Protein AF-A0A2P4SIT3-F1 (afdb_monomer_lite)

Organism: Bambusicola thoracicus (NCBI:txid9083)

Foldseek 3Di:
DVLVVLVVQLVVLVVQLVVLCVVCPPHDCPDPSVVSNVVSVVSNVVSVVVSVVVVVVVVCQLCVLVVLLVVLVVLLVVLVVVLPDPDDQPDAADPVQLVVLVVLVVVLVVLVVVCVVVSHSVSSNVSSVSSSVSSNSNSSNVD

pLDDT: mean 95.6, std 4.41, range [62.12, 98.56]

Sequence (143 aa):
VVLINAIKDVAKALSDLIGATKGAASKPADDPSMYQLKGAAKVMVTNVTSLLKTVKAVEDEATRGTRALEATIEYIKQELTVFQSNEVPEKTSSPEESIRMTKGITMATAKAVAAGNSCRQEDVIATANLSRKAVADMLTACK

Structure (mmCIF, N/CA/C/O backbone):
data_AF-A0A2P4SIT3-F1
#
_entry.id   AF-A0A2P4SIT3-F1
#
loop_
_atom_site.group_PDB
_atom_site.id
_atom_site.type_symbol
_atom_site.label_atom_id
_atom_site.label_alt_id
_atom_site.label_comp_id
_atom_site.label_asym_id
_atom_site.label_entity_id
_atom_site.label_seq_id
_atom_site.pdbx_PDB_ins_code
_atom_site.Cartn_x
_atom_site.Cartn_y
_atom_site.Cartn_z
_atom_site.occupancy
_atom_site.B_iso_or_equiv
_atom_site.auth_seq_id
_atom_site.auth_comp_id
_atom_site.auth_asym_id
_atom_site.auth_atom_id
_atom_site.pdbx_PDB_model_num
ATOM 1 N N . VAL A 1 1 ? -0.724 -7.597 -14.997 1.00 62.12 1 VAL A N 1
ATOM 2 C CA . VAL A 1 1 ? -0.413 -7.493 -16.450 1.00 62.12 1 VAL A CA 1
ATOM 3 C C . VAL A 1 1 ? 0.288 -6.177 -16.806 1.00 62.12 1 VAL A C 1
ATOM 5 O O . VAL A 1 1 ? 1.243 -6.215 -17.569 1.00 62.12 1 VAL A O 1
ATOM 8 N N . VAL A 1 2 ? -0.105 -5.039 -16.214 1.00 86.56 2 VAL A N 1
ATOM 9 C CA . VAL A 1 2 ? 0.439 -3.701 -16.543 1.00 86.56 2 VAL A CA 1
ATOM 10 C C . VAL A 1 2 ? 1.960 -3.577 -16.342 1.00 86.56 2 VAL A C 1
ATOM 12 O O . VAL A 1 2 ? 2.649 -3.147 -17.260 1.00 86.56 2 VAL A O 1
ATOM 15 N N . LEU A 1 3 ? 2.507 -4.030 -15.205 1.00 92.44 3 LEU A N 1
ATOM 16 C CA . LEU A 1 3 ? 3.951 -3.928 -14.924 1.00 92.44 3 LEU A CA 1
ATOM 17 C C . LEU A 1 3 ? 4.818 -4.710 -15.926 1.00 92.44 3 LEU A C 1
ATOM 19 O O . LEU A 1 3 ? 5.826 -4.207 -16.410 1.00 92.44 3 LEU A O 1
ATOM 23 N N . ILE A 1 4 ? 4.396 -5.929 -16.278 1.00 95.12 4 ILE A N 1
ATOM 24 C CA . ILE A 1 4 ? 5.108 -6.774 -17.248 1.00 95.12 4 ILE A CA 1
ATOM 25 C C . ILE A 1 4 ? 5.115 -6.112 -18.629 1.00 95.12 4 ILE A C 1
ATOM 27 O O . ILE A 1 4 ? 6.129 -6.150 -19.319 1.00 95.12 4 ILE A O 1
ATOM 31 N N . ASN A 1 5 ? 4.003 -5.495 -19.032 1.00 94.19 5 ASN A N 1
ATOM 32 C CA . ASN A 1 5 ? 3.937 -4.780 -20.303 1.00 94.19 5 ASN A CA 1
ATOM 33 C C . ASN A 1 5 ? 4.857 -3.551 -20.303 1.00 94.19 5 ASN A C 1
ATOM 35 O O . ASN A 1 5 ? 5.627 -3.395 -21.243 1.00 94.19 5 ASN A O 1
ATOM 39 N N . ALA A 1 6 ? 4.881 -2.772 -19.217 1.00 95.25 6 ALA A N 1
ATOM 40 C CA . ALA A 1 6 ? 5.798 -1.638 -19.088 1.00 95.25 6 ALA A CA 1
ATOM 41 C C . ALA A 1 6 ? 7.277 -2.063 -19.212 1.00 95.25 6 ALA A C 1
ATOM 43 O O . ALA A 1 6 ? 8.060 -1.401 -19.887 1.00 95.25 6 ALA A O 1
ATOM 44 N N . ILE A 1 7 ? 7.660 -3.203 -18.625 1.00 96.69 7 ILE A N 1
ATOM 45 C CA . ILE A 1 7 ? 9.021 -3.752 -18.761 1.00 96.69 7 ILE A CA 1
ATOM 46 C C . ILE A 1 7 ? 9.303 -4.215 -20.197 1.00 96.69 7 ILE A C 1
ATOM 48 O O . ILE A 1 7 ? 10.396 -3.987 -20.714 1.00 96.69 7 ILE A O 1
ATOM 52 N N . LYS A 1 8 ? 8.331 -4.846 -20.868 1.00 97.50 8 LYS A N 1
ATOM 53 C CA . LYS A 1 8 ? 8.478 -5.256 -22.275 1.00 97.50 8 LYS A CA 1
ATOM 54 C C . LYS A 1 8 ? 8.713 -4.060 -23.195 1.00 97.50 8 LYS A C 1
ATOM 56 O O . LYS A 1 8 ? 9.528 -4.164 -24.108 1.00 97.50 8 LYS A O 1
ATOM 61 N N . ASP A 1 9 ? 8.036 -2.942 -22.956 1.00 97.38 9 ASP A N 1
ATOM 62 C CA . ASP A 1 9 ? 8.206 -1.732 -23.763 1.00 97.38 9 ASP A CA 1
ATOM 63 C C . ASP A 1 9 ? 9.587 -1.097 -23.543 1.00 97.38 9 ASP A C 1
ATOM 65 O O . ASP A 1 9 ? 10.248 -0.709 -24.507 1.00 97.38 9 ASP A O 1
ATOM 69 N N . VAL A 1 10 ? 10.095 -1.116 -22.304 1.00 98.31 10 VAL A N 1
ATOM 70 C CA . VAL A 1 10 ? 11.491 -0.748 -22.010 1.00 98.31 10 VAL A CA 1
ATOM 71 C C . VAL A 1 10 ? 12.478 -1.669 -22.733 1.00 98.31 10 VAL A C 1
ATOM 73 O O . VAL A 1 10 ? 13.436 -1.184 -23.329 1.00 98.31 10 VAL A O 1
ATOM 76 N N . ALA A 1 11 ? 12.250 -2.985 -22.734 1.00 98.38 11 ALA A N 1
ATOM 77 C CA . ALA A 1 11 ? 13.137 -3.936 -23.408 1.00 98.38 11 ALA A CA 1
ATOM 78 C C . ALA A 1 11 ? 13.196 -3.708 -24.931 1.00 98.38 11 ALA A C 1
ATOM 80 O O . ALA A 1 11 ? 14.275 -3.759 -25.521 1.00 98.38 11 ALA A O 1
ATOM 81 N N . LYS A 1 12 ? 12.057 -3.402 -25.566 1.00 98.19 12 LYS A N 1
ATOM 82 C CA . LYS A 1 12 ? 12.010 -3.027 -26.988 1.00 98.19 12 LYS A CA 1
ATOM 83 C C . LYS A 1 12 ? 12.764 -1.724 -27.248 1.00 98.19 12 LYS A C 1
ATOM 85 O O . LYS A 1 12 ? 13.638 -1.698 -28.107 1.00 98.19 12 LYS A O 1
ATOM 90 N N . ALA A 1 13 ? 12.498 -0.685 -26.454 1.00 98.38 13 ALA A N 1
ATOM 91 C CA . ALA A 1 13 ? 13.181 0.601 -26.582 1.00 98.38 13 ALA A CA 1
ATOM 92 C C . ALA A 1 13 ? 14.705 0.477 -26.391 1.00 98.38 13 ALA A C 1
ATOM 94 O O . ALA A 1 13 ? 15.468 1.149 -27.082 1.00 98.38 13 ALA A O 1
ATOM 95 N N . LEU A 1 14 ? 15.157 -0.411 -25.498 1.00 98.31 14 LEU A N 1
ATOM 96 C CA . LEU A 1 14 ? 16.573 -0.728 -25.324 1.00 98.31 14 LEU A CA 1
ATOM 97 C C . LEU A 1 14 ? 17.167 -1.384 -26.576 1.00 98.31 14 LEU A C 1
ATOM 99 O O . LEU A 1 14 ? 18.249 -0.994 -27.008 1.00 98.31 14 LEU A O 1
ATOM 103 N N . SER A 1 15 ? 16.471 -2.360 -27.161 1.00 98.44 15 SER A N 1
ATOM 104 C CA . SER A 1 15 ? 16.905 -3.014 -28.400 1.00 98.44 15 SER A CA 1
ATOM 105 C C . SER A 1 15 ? 17.054 -2.005 -29.543 1.00 98.44 15 SER A C 1
ATOM 107 O O . SER A 1 15 ? 18.080 -1.989 -30.226 1.00 98.44 15 SER A O 1
ATOM 109 N N . ASP A 1 16 ? 16.075 -1.113 -29.707 1.00 98.19 16 ASP A N 1
ATOM 110 C CA . ASP A 1 16 ? 16.107 -0.062 -30.728 1.00 98.19 16 ASP A CA 1
ATOM 111 C C . ASP A 1 16 ? 17.243 0.940 -30.476 1.00 98.19 16 ASP A C 1
ATOM 113 O O . ASP A 1 16 ? 17.947 1.337 -31.406 1.00 98.19 16 ASP A O 1
ATOM 117 N N . LEU A 1 17 ? 17.484 1.307 -29.212 1.00 98.50 17 LEU A N 1
ATOM 118 C CA . LEU A 1 17 ? 18.588 2.182 -28.816 1.00 98.50 17 LEU A CA 1
ATOM 119 C C . LEU A 1 17 ? 19.957 1.558 -29.114 1.00 98.50 17 LEU A C 1
ATOM 121 O O . LEU A 1 17 ? 20.845 2.245 -29.626 1.00 98.50 17 LEU A O 1
ATOM 125 N N . ILE A 1 18 ? 20.134 0.264 -28.837 1.00 98.31 18 ILE A N 1
ATOM 126 C CA . ILE A 1 18 ? 21.354 -0.474 -29.192 1.00 98.31 18 ILE A CA 1
ATOM 127 C C . ILE A 1 18 ? 21.545 -0.454 -30.714 1.00 98.31 18 ILE A C 1
ATOM 129 O O . ILE A 1 18 ? 22.641 -0.156 -31.196 1.00 98.31 18 ILE A O 1
ATOM 133 N N . GLY A 1 19 ? 20.474 -0.704 -31.475 1.00 97.81 19 GLY A N 1
ATOM 134 C CA . GLY A 1 19 ? 20.482 -0.627 -32.936 1.00 97.81 19 GLY A CA 1
ATOM 135 C C . GLY A 1 19 ? 20.903 0.750 -33.457 1.00 97.81 19 GLY A C 1
ATOM 136 O O . GLY A 1 19 ? 21.813 0.848 -34.283 1.00 97.81 19 GLY A O 1
ATOM 137 N N . ALA A 1 20 ? 20.310 1.820 -32.924 1.00 97.69 20 ALA A N 1
ATOM 138 C CA . ALA A 1 20 ? 20.639 3.195 -33.293 1.00 97.69 20 ALA A CA 1
ATOM 139 C C . ALA A 1 20 ? 22.084 3.568 -32.924 1.00 97.69 20 ALA A C 1
ATOM 141 O O . ALA A 1 20 ? 22.777 4.211 -33.711 1.00 97.69 20 ALA A O 1
ATOM 142 N N . THR A 1 21 ? 22.575 3.107 -31.769 1.00 97.69 21 THR A N 1
ATOM 143 C CA . THR A 1 21 ? 23.963 3.337 -31.333 1.00 97.69 21 THR A CA 1
ATOM 144 C C . THR A 1 21 ? 24.953 2.674 -32.285 1.00 97.69 21 THR A C 1
ATOM 146 O O . THR A 1 21 ? 25.921 3.302 -32.707 1.00 97.69 21 THR A O 1
ATOM 149 N N . LYS A 1 22 ? 24.684 1.427 -32.692 1.00 97.06 22 LYS A N 1
ATOM 150 C CA . LYS A 1 22 ? 25.492 0.724 -33.698 1.00 97.06 22 LYS A CA 1
ATOM 151 C C . LYS A 1 22 ? 25.485 1.462 -35.038 1.00 97.06 22 LYS A C 1
ATOM 153 O O . LYS A 1 22 ? 26.531 1.592 -35.663 1.00 97.06 22 LYS A O 1
ATOM 158 N N . GLY A 1 23 ? 24.322 1.952 -35.470 1.00 94.44 23 GLY A N 1
ATOM 159 C CA . GLY A 1 23 ? 24.173 2.708 -36.715 1.00 94.44 23 GLY A CA 1
ATOM 160 C C . GLY A 1 23 ? 24.887 4.064 -36.718 1.00 94.44 23 GLY A C 1
ATOM 161 O O . GLY A 1 23 ? 25.234 4.547 -37.797 1.00 94.44 23 GLY A O 1
ATOM 162 N N . ALA A 1 24 ? 25.115 4.648 -35.539 1.00 96.62 24 ALA A N 1
ATOM 163 C CA . ALA A 1 24 ? 25.802 5.923 -35.330 1.00 96.62 24 ALA A CA 1
ATOM 164 C C . ALA A 1 24 ? 27.299 5.782 -34.986 1.00 96.62 24 ALA A C 1
ATOM 166 O O . ALA A 1 24 ? 28.014 6.782 -34.910 1.00 96.62 24 ALA A O 1
ATOM 167 N N . ALA A 1 25 ? 27.787 4.559 -34.760 1.00 95.94 25 ALA A N 1
ATOM 168 C CA . ALA A 1 25 ? 29.158 4.318 -34.330 1.00 95.94 25 ALA A CA 1
ATOM 169 C C . ALA A 1 25 ? 30.176 4.873 -35.340 1.00 95.94 25 ALA A C 1
ATOM 171 O O . ALA A 1 25 ? 30.068 4.639 -36.544 1.00 95.94 25 ALA A O 1
ATOM 172 N N . SER A 1 26 ? 31.175 5.595 -34.826 1.00 95.12 26 SER A N 1
ATOM 173 C CA . SER A 1 26 ? 32.266 6.201 -35.607 1.00 95.12 26 SER A CA 1
ATOM 174 C C . SER A 1 26 ? 31.831 7.212 -36.675 1.00 95.12 26 SER A C 1
ATOM 176 O O . SER A 1 26 ? 32.607 7.517 -37.579 1.00 95.12 26 SER A O 1
ATOM 178 N N . LYS A 1 27 ? 30.611 7.749 -36.583 1.00 95.50 27 LYS A N 1
ATOM 179 C CA . LYS A 1 27 ? 30.110 8.793 -37.483 1.00 95.50 27 LYS A CA 1
ATOM 180 C C . LYS A 1 27 ? 30.221 10.183 -36.849 1.00 95.50 27 LYS A C 1
ATOM 182 O O . LYS A 1 27 ? 30.196 10.291 -35.621 1.00 95.50 27 LYS A O 1
ATOM 187 N N . PRO A 1 28 ? 30.352 11.249 -37.657 1.00 94.69 28 PRO A N 1
ATOM 188 C CA . PRO A 1 28 ? 30.395 12.612 -37.143 1.00 94.69 28 PRO A CA 1
ATOM 189 C C . PRO A 1 28 ? 29.032 13.035 -36.564 1.00 94.69 28 PRO A C 1
ATOM 191 O O . PRO A 1 28 ? 27.999 12.419 -36.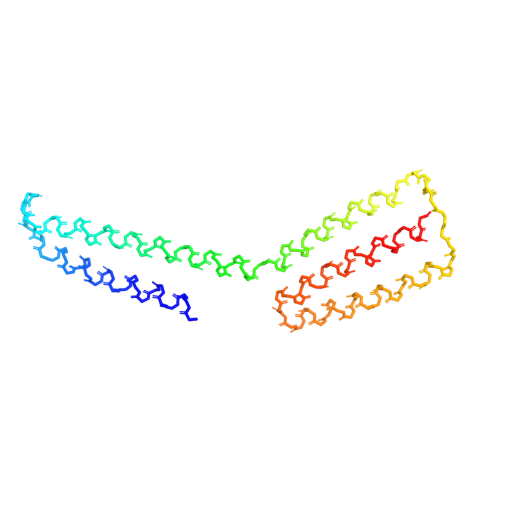826 1.00 94.69 28 PRO A O 1
ATOM 194 N N . ALA A 1 29 ? 29.031 14.075 -35.726 1.00 92.06 29 ALA A N 1
ATOM 195 C CA . ALA A 1 29 ? 27.863 14.486 -34.937 1.00 92.06 29 ALA A CA 1
ATOM 196 C C . ALA A 1 29 ? 26.667 15.000 -35.768 1.00 92.06 29 ALA A C 1
ATOM 198 O O . ALA A 1 29 ? 25.545 15.052 -35.259 1.00 92.06 29 ALA A O 1
ATOM 199 N N . ASP A 1 30 ? 26.916 15.400 -37.012 1.00 93.69 30 ASP A N 1
ATOM 200 C CA . ASP A 1 30 ? 25.959 15.904 -37.999 1.00 93.69 30 ASP A CA 1
ATOM 201 C C . ASP A 1 30 ? 25.368 14.801 -38.895 1.00 93.69 30 ASP A C 1
ATOM 203 O O . ASP A 1 30 ? 24.437 15.064 -39.658 1.00 93.69 30 ASP A O 1
ATOM 207 N N . ASP A 1 31 ? 25.843 13.556 -38.779 1.00 97.25 31 ASP A N 1
ATOM 208 C CA . ASP A 1 31 ? 25.298 12.435 -39.542 1.00 97.25 31 ASP A CA 1
ATOM 209 C C . ASP A 1 31 ? 23.819 12.166 -39.173 1.00 97.25 31 ASP A C 1
ATOM 211 O O . ASP A 1 31 ? 23.463 12.153 -37.988 1.00 97.25 31 ASP A O 1
ATOM 215 N N . PRO A 1 32 ? 22.935 11.869 -40.146 1.00 95.62 32 PRO A N 1
ATOM 216 C CA . PRO A 1 32 ? 21.529 11.534 -39.898 1.00 95.62 32 PRO A CA 1
ATOM 217 C C . PRO A 1 32 ? 21.290 10.465 -38.814 1.00 95.62 32 PRO A C 1
ATOM 219 O O . PRO A 1 32 ? 20.314 10.539 -38.062 1.00 95.62 32 PRO A O 1
ATOM 222 N N . SER A 1 33 ? 22.186 9.482 -38.683 1.00 96.50 33 SER A N 1
ATOM 223 C CA . SER A 1 33 ? 22.096 8.431 -37.660 1.00 96.50 33 SER A CA 1
ATOM 224 C C . SER A 1 33 ? 22.273 8.954 -36.230 1.00 96.50 33 SER A C 1
ATOM 226 O O . SER A 1 33 ? 21.682 8.395 -35.306 1.00 96.50 33 SER A O 1
ATOM 228 N N . MET A 1 34 ? 22.982 10.072 -36.029 1.00 96.88 34 MET A N 1
ATOM 229 C CA . MET A 1 34 ? 23.073 10.734 -34.722 1.00 96.88 34 MET A CA 1
ATOM 230 C C . MET A 1 34 ? 21.726 11.325 -34.288 1.00 96.88 34 MET A C 1
ATOM 232 O O . MET A 1 34 ? 21.397 11.315 -33.099 1.00 96.88 34 MET A O 1
ATOM 236 N N . TYR A 1 35 ? 20.897 11.792 -35.230 1.00 95.31 35 TYR A N 1
ATOM 237 C CA . TYR A 1 35 ? 19.532 12.238 -34.926 1.00 95.31 35 TYR A CA 1
ATOM 238 C C . TYR A 1 35 ? 18.627 11.065 -34.545 1.00 95.31 35 TYR A C 1
ATOM 240 O O . TYR A 1 35 ? 17.850 11.173 -33.595 1.00 95.31 35 TYR A O 1
ATOM 248 N N . GLN A 1 36 ? 18.765 9.928 -35.231 1.00 95.50 36 GLN A N 1
ATOM 249 C CA . GLN A 1 36 ? 18.044 8.702 -34.882 1.00 95.50 36 GLN A CA 1
ATOM 250 C C . GLN A 1 36 ? 18.444 8.193 -33.493 1.00 95.50 36 GLN A C 1
ATOM 252 O O . GLN A 1 36 ? 17.567 7.853 -32.703 1.00 95.50 36 GLN A O 1
ATOM 257 N N . LEU A 1 37 ? 19.738 8.225 -33.154 1.00 97.62 37 LEU A N 1
ATOM 258 C CA . LEU A 1 37 ? 20.233 7.886 -31.819 1.00 97.62 37 LEU A CA 1
ATOM 259 C C . LEU A 1 37 ? 19.629 8.791 -30.737 1.00 97.62 37 LEU A C 1
ATOM 261 O O . LEU A 1 37 ? 19.113 8.291 -29.738 1.00 97.62 37 LEU A O 1
ATOM 265 N N . LYS A 1 38 ? 19.616 10.115 -30.948 1.00 96.75 38 LYS A N 1
ATOM 266 C CA . LYS A 1 38 ? 18.951 11.062 -30.030 1.00 96.75 38 LYS A CA 1
ATOM 267 C C . LYS A 1 38 ? 17.458 10.747 -29.874 1.00 96.75 38 LYS A C 1
ATOM 269 O O . LYS A 1 38 ? 16.934 10.789 -28.761 1.00 96.75 38 LYS A O 1
ATOM 274 N N . GLY A 1 39 ? 16.780 10.404 -30.970 1.00 97.94 39 GLY A N 1
ATOM 275 C CA . GLY A 1 39 ? 15.380 9.977 -30.965 1.00 97.94 39 GLY A CA 1
ATOM 276 C C . GLY A 1 39 ? 15.155 8.702 -30.149 1.00 97.94 39 GLY A C 1
ATOM 277 O O . GLY A 1 39 ? 14.324 8.696 -29.241 1.00 97.94 39 GLY A O 1
ATOM 278 N N . ALA A 1 40 ? 15.938 7.654 -30.410 1.00 98.12 40 ALA A N 1
ATOM 279 C CA . ALA A 1 40 ? 15.870 6.385 -29.690 1.00 98.12 40 ALA A CA 1
ATOM 280 C C . ALA A 1 40 ? 16.164 6.563 -28.191 1.00 98.12 40 ALA A C 1
ATOM 282 O O . ALA A 1 40 ? 15.454 6.018 -27.347 1.00 98.12 40 ALA A O 1
ATOM 283 N N . ALA A 1 41 ? 17.140 7.407 -27.838 1.00 98.38 41 ALA A N 1
ATOM 284 C CA . ALA A 1 41 ? 17.445 7.737 -26.449 1.00 98.38 41 ALA A CA 1
ATOM 285 C C . ALA A 1 41 ? 16.267 8.444 -25.757 1.00 98.38 41 ALA A C 1
ATOM 287 O O . ALA A 1 41 ? 15.904 8.095 -24.633 1.00 98.38 41 ALA A O 1
ATOM 288 N N . LYS A 1 42 ? 15.604 9.390 -26.436 1.00 98.44 42 LYS A N 1
ATOM 289 C CA . LYS A 1 42 ? 14.398 10.050 -25.910 1.00 98.44 42 LYS A CA 1
ATOM 290 C C . LYS A 1 42 ? 13.251 9.058 -25.685 1.00 98.44 42 LYS A C 1
ATOM 292 O O . LYS A 1 42 ? 12.562 9.135 -24.664 1.00 98.44 42 LYS A O 1
ATOM 297 N N . VAL A 1 43 ? 13.050 8.120 -26.613 1.00 98.38 43 VAL A N 1
ATOM 298 C CA . VAL A 1 43 ? 12.052 7.045 -26.477 1.00 98.38 43 VAL A CA 1
ATOM 299 C C . VAL A 1 43 ? 12.383 6.156 -25.278 1.00 98.38 43 VAL A C 1
ATOM 301 O O . VAL A 1 43 ? 11.495 5.872 -24.475 1.00 98.38 43 VAL A O 1
ATOM 304 N N . MET A 1 44 ? 13.649 5.783 -25.089 1.00 98.38 44 MET A N 1
ATOM 305 C CA . MET A 1 44 ? 14.101 5.006 -23.933 1.00 98.38 44 MET A CA 1
ATOM 306 C C . MET A 1 44 ? 13.802 5.716 -22.604 1.00 98.38 44 MET A C 1
ATOM 308 O O . MET A 1 44 ? 13.167 5.134 -21.727 1.00 98.38 44 MET A O 1
ATOM 312 N N . VAL A 1 45 ? 14.165 6.999 -22.475 1.00 98.44 45 VAL A N 1
ATOM 313 C CA . VAL A 1 45 ? 13.872 7.804 -21.271 1.00 98.44 45 VAL A CA 1
ATOM 314 C C . VAL A 1 45 ? 12.370 7.866 -20.992 1.00 98.44 45 VAL A C 1
ATOM 316 O O . VAL A 1 45 ? 11.938 7.728 -19.845 1.00 98.44 45 VAL A O 1
ATOM 319 N N . THR A 1 46 ? 11.561 8.029 -22.039 1.00 98.25 46 THR A N 1
ATOM 320 C CA . THR A 1 46 ? 10.097 8.070 -21.921 1.00 98.25 46 THR A CA 1
ATOM 321 C C . THR A 1 46 ? 9.551 6.744 -21.386 1.00 98.25 46 THR A C 1
ATOM 323 O O . THR A 1 46 ? 8.759 6.745 -20.445 1.00 98.25 46 THR A O 1
ATOM 326 N N . ASN A 1 47 ? 10.013 5.612 -21.924 1.00 97.81 47 ASN A N 1
ATOM 327 C CA . ASN A 1 47 ? 9.578 4.283 -21.485 1.00 97.81 47 ASN A CA 1
ATOM 328 C C . ASN A 1 47 ? 10.003 3.978 -20.043 1.00 97.81 47 ASN A C 1
ATOM 330 O O . ASN A 1 47 ? 9.183 3.516 -19.251 1.00 97.81 47 ASN A O 1
ATOM 334 N N . VAL A 1 48 ? 11.243 4.305 -19.666 1.00 98.31 48 VAL A N 1
ATOM 335 C CA . VAL A 1 48 ? 11.719 4.153 -18.280 1.00 98.31 48 VAL A CA 1
ATOM 336 C C . VAL A 1 48 ? 10.890 5.012 -17.322 1.00 98.31 48 VAL A C 1
ATOM 338 O O . VAL A 1 48 ? 10.464 4.537 -16.272 1.00 98.31 48 VAL A O 1
ATOM 341 N N . THR A 1 49 ? 10.577 6.253 -17.700 1.00 97.94 49 THR A N 1
ATOM 342 C CA . THR A 1 49 ? 9.731 7.141 -16.886 1.00 97.94 49 THR A CA 1
ATOM 343 C C . THR A 1 49 ? 8.325 6.562 -16.695 1.00 97.94 49 THR A C 1
ATOM 345 O O . THR A 1 49 ? 7.784 6.588 -15.589 1.00 97.94 49 THR A O 1
ATOM 348 N N . SER A 1 50 ? 7.725 6.004 -17.749 1.00 97.88 50 SER A N 1
ATOM 349 C CA . SER A 1 50 ? 6.422 5.330 -17.670 1.00 97.88 50 SER A CA 1
ATOM 350 C C . SER A 1 50 ? 6.455 4.070 -16.795 1.00 97.88 50 SER A C 1
ATOM 352 O O . SER A 1 50 ? 5.504 3.818 -16.050 1.00 97.88 50 SER A O 1
ATOM 354 N N . LEU A 1 51 ? 7.556 3.310 -16.816 1.00 97.94 51 LEU A N 1
ATOM 355 C CA . LEU A 1 51 ? 7.766 2.185 -15.903 1.00 97.94 51 LEU A CA 1
ATOM 356 C C . LEU A 1 51 ? 7.808 2.657 -14.444 1.00 97.94 51 LEU A C 1
ATOM 358 O O . LEU A 1 51 ? 7.093 2.093 -13.619 1.00 97.94 51 LEU A O 1
ATOM 362 N N . LEU A 1 52 ? 8.560 3.717 -14.129 1.00 97.94 52 LEU A N 1
ATOM 363 C CA . LEU A 1 52 ? 8.613 4.281 -12.772 1.00 97.94 52 LEU A CA 1
ATOM 364 C C . LEU A 1 52 ? 7.228 4.718 -12.277 1.00 97.94 52 LEU A C 1
ATOM 366 O O . LEU A 1 52 ? 6.853 4.415 -11.146 1.00 97.94 52 LEU A O 1
ATOM 370 N N . LYS A 1 53 ? 6.425 5.358 -13.138 1.00 97.12 53 LYS A N 1
ATOM 371 C CA . LYS A 1 53 ? 5.028 5.704 -12.819 1.00 97.12 53 LYS A CA 1
ATOM 372 C C . LYS A 1 53 ? 4.178 4.464 -12.534 1.00 97.12 53 LYS A C 1
ATOM 374 O O . LYS A 1 53 ? 3.375 4.476 -11.608 1.00 97.12 53 LYS A O 1
ATOM 379 N N . THR A 1 54 ? 4.364 3.395 -13.307 1.00 97.25 54 THR A N 1
ATOM 380 C CA . THR A 1 54 ? 3.641 2.128 -13.117 1.00 97.25 54 THR A CA 1
ATOM 381 C C . THR A 1 54 ? 4.032 1.452 -11.805 1.00 97.25 54 THR A C 1
ATOM 383 O O . THR A 1 54 ? 3.155 1.003 -11.074 1.00 97.25 54 THR A O 1
ATOM 386 N N . VAL A 1 55 ? 5.328 1.404 -11.483 1.00 97.44 55 VAL A N 1
ATOM 387 C CA . VAL A 1 55 ? 5.833 0.871 -10.207 1.00 97.44 55 VAL A CA 1
ATOM 388 C C . VAL A 1 55 ? 5.241 1.652 -9.040 1.00 97.44 55 VAL A C 1
ATOM 390 O O . VAL A 1 55 ? 4.677 1.044 -8.135 1.00 97.44 55 VAL A O 1
ATOM 393 N N . LYS A 1 56 ? 5.275 2.988 -9.107 1.00 96.56 56 LYS A N 1
ATOM 394 C CA . LYS A 1 56 ? 4.674 3.839 -8.080 1.00 96.56 56 LYS A CA 1
ATOM 395 C C . LYS A 1 56 ? 3.175 3.576 -7.909 1.00 96.56 56 LYS A C 1
ATOM 397 O O . LYS A 1 56 ? 2.711 3.456 -6.785 1.00 96.56 56 LYS A O 1
ATOM 402 N N . ALA A 1 57 ? 2.424 3.438 -9.001 1.00 96.56 57 ALA A N 1
ATOM 403 C CA . ALA A 1 57 ? 0.997 3.127 -8.922 1.00 96.56 57 ALA A CA 1
ATOM 404 C C . ALA A 1 57 ? 0.729 1.772 -8.240 1.00 96.56 57 ALA A C 1
ATOM 406 O O . ALA A 1 57 ? -0.213 1.651 -7.461 1.00 96.56 57 ALA A O 1
ATOM 407 N N . VAL A 1 58 ? 1.567 0.761 -8.502 1.00 96.75 58 VAL A N 1
ATOM 408 C CA . VAL A 1 58 ? 1.478 -0.548 -7.835 1.00 96.75 58 VAL A CA 1
ATOM 409 C C . VAL A 1 58 ? 1.786 -0.431 -6.341 1.00 96.75 58 VAL A C 1
ATOM 411 O O . VAL A 1 58 ? 1.062 -1.004 -5.533 1.00 96.75 58 VAL A O 1
ATOM 414 N N . GLU A 1 59 ? 2.824 0.313 -5.965 1.00 96.69 59 GLU A N 1
ATOM 415 C CA . GLU A 1 59 ? 3.184 0.557 -4.563 1.00 96.69 59 GLU A CA 1
ATOM 416 C C . GLU A 1 59 ? 2.086 1.327 -3.812 1.00 96.69 59 GLU A C 1
ATOM 418 O O . GLU A 1 59 ? 1.693 0.948 -2.707 1.00 96.69 59 GLU A O 1
ATOM 423 N N . ASP A 1 60 ? 1.540 2.378 -4.428 1.00 96.31 60 ASP A N 1
ATOM 424 C CA . ASP A 1 60 ? 0.471 3.187 -3.845 1.00 96.31 60 ASP A CA 1
ATOM 425 C C . ASP A 1 60 ? -0.785 2.332 -3.589 1.00 96.31 60 ASP A C 1
ATOM 427 O O . ASP A 1 60 ? -1.390 2.432 -2.518 1.00 96.31 60 ASP A O 1
ATOM 431 N N . GLU A 1 61 ? -1.145 1.457 -4.534 1.00 96.00 61 GLU A N 1
ATOM 432 C CA . GLU A 1 61 ? -2.264 0.517 -4.400 1.00 96.00 61 GLU A CA 1
ATOM 433 C C . GLU A 1 61 ? -1.981 -0.569 -3.352 1.00 96.00 61 GLU A C 1
ATOM 435 O O . GLU A 1 61 ? -2.871 -0.923 -2.583 1.00 96.00 61 GLU A O 1
ATOM 440 N N . ALA A 1 62 ? -0.743 -1.062 -3.262 1.00 96.75 62 ALA A N 1
ATOM 441 C CA . ALA A 1 62 ? -0.345 -2.078 -2.287 1.00 96.75 62 ALA A CA 1
ATOM 442 C C . ALA A 1 62 ? -0.297 -1.558 -0.839 1.00 96.75 62 ALA A C 1
ATOM 444 O O . ALA A 1 62 ? -0.340 -2.359 0.091 1.00 96.75 62 ALA A O 1
ATOM 445 N N . THR A 1 63 ? -0.210 -0.241 -0.636 1.00 97.75 63 THR A N 1
ATOM 446 C CA . THR A 1 63 ? -0.034 0.380 0.691 1.00 97.75 63 THR A CA 1
ATOM 447 C C . THR A 1 63 ? -1.219 1.228 1.147 1.00 97.75 63 THR A C 1
ATOM 449 O O . THR A 1 63 ? -1.209 1.749 2.262 1.00 97.75 63 THR A O 1
ATOM 452 N N . ARG A 1 64 ? -2.254 1.421 0.321 1.00 98.19 64 ARG A N 1
ATOM 453 C CA . ARG A 1 64 ? -3.372 2.330 0.648 1.00 98.19 64 ARG A CA 1
ATOM 454 C C . ARG A 1 64 ? -4.132 1.950 1.924 1.00 98.19 64 ARG A C 1
ATOM 456 O O . ARG A 1 64 ? -4.507 2.834 2.688 1.00 98.19 64 ARG A O 1
ATOM 463 N N . GLY A 1 65 ? -4.337 0.658 2.180 1.00 98.31 65 GLY A N 1
ATOM 464 C CA . GLY A 1 65 ? -4.984 0.164 3.392 1.00 98.31 65 GLY A CA 1
ATOM 465 C C . GLY A 1 65 ? -4.091 0.330 4.611 1.00 98.31 65 GLY A C 1
ATOM 466 O O . GLY A 1 65 ? -4.564 0.798 5.643 1.00 98.31 65 GLY A O 1
ATOM 467 N N . THR A 1 66 ? -2.791 0.059 4.467 1.00 98.06 66 THR A N 1
ATOM 468 C CA . THR A 1 66 ? -1.789 0.345 5.505 1.00 98.06 66 THR A CA 1
ATOM 469 C C . THR A 1 66 ? -1.829 1.817 5.914 1.00 98.06 66 THR A C 1
ATOM 471 O O . THR A 1 66 ? -2.011 2.114 7.092 1.00 98.06 66 THR A O 1
ATOM 474 N N . ARG A 1 67 ? -1.798 2.742 4.945 1.00 98.50 67 ARG A N 1
ATOM 475 C CA . ARG A 1 67 ? -1.894 4.190 5.201 1.00 98.50 67 ARG A CA 1
ATOM 476 C C . ARG A 1 67 ? -3.209 4.585 5.885 1.00 98.50 67 ARG A C 1
ATOM 478 O O . ARG A 1 67 ? -3.215 5.414 6.793 1.00 98.50 67 ARG A O 1
ATOM 485 N N . ALA A 1 68 ? -4.334 3.983 5.490 1.00 98.50 68 ALA A N 1
ATOM 486 C CA . ALA A 1 68 ? -5.625 4.219 6.143 1.00 98.50 68 ALA A CA 1
ATOM 487 C C . ALA A 1 68 ? -5.642 3.737 7.608 1.00 98.50 68 ALA A C 1
ATOM 489 O O . ALA A 1 68 ? -6.263 4.371 8.470 1.00 98.50 68 ALA A O 1
ATOM 490 N N . LEU A 1 69 ? -4.958 2.628 7.898 1.00 98.25 69 LEU A N 1
ATOM 491 C CA . LEU A 1 69 ? -4.819 2.092 9.248 1.00 98.25 69 LEU A CA 1
ATOM 492 C C . LEU A 1 69 ? -3.892 2.959 10.110 1.00 98.25 69 LEU A C 1
ATOM 494 O O . LEU A 1 69 ? -4.258 3.276 11.236 1.00 98.25 69 LEU A O 1
ATOM 498 N N . GLU A 1 70 ? -2.761 3.422 9.577 1.00 98.50 70 GLU A N 1
ATOM 499 C CA . GLU A 1 70 ? -1.866 4.380 10.248 1.00 98.50 70 GLU A CA 1
ATOM 500 C C . GLU A 1 70 ? -2.608 5.668 10.631 1.00 98.50 70 GLU A C 1
ATOM 502 O O . GLU A 1 70 ? -2.577 6.087 11.786 1.00 98.50 70 GLU A O 1
ATOM 507 N N . ALA A 1 71 ? -3.382 6.239 9.702 1.00 98.56 71 ALA A N 1
ATOM 508 C CA . ALA A 1 71 ? -4.223 7.401 9.986 1.00 98.56 71 ALA A CA 1
ATOM 509 C C . ALA A 1 71 ? -5.292 7.115 11.060 1.00 98.56 71 ALA A C 1
ATOM 511 O O . ALA A 1 71 ? -5.672 7.998 11.824 1.00 98.56 71 ALA A O 1
ATOM 512 N N . THR A 1 72 ? -5.798 5.880 11.130 1.00 98.56 72 THR A N 1
ATOM 513 C CA . THR A 1 72 ? -6.732 5.457 12.188 1.00 98.56 72 THR A CA 1
ATOM 514 C C . THR A 1 72 ? -6.046 5.365 13.546 1.00 98.56 72 THR A C 1
ATOM 516 O O . THR A 1 72 ? -6.635 5.771 14.543 1.00 98.56 72 THR A O 1
ATOM 519 N N . ILE A 1 73 ? -4.811 4.867 13.592 1.00 98.44 73 ILE A N 1
ATOM 520 C CA . ILE A 1 73 ? -4.016 4.794 14.821 1.00 98.44 73 ILE A CA 1
ATOM 521 C C . ILE A 1 73 ? -3.753 6.200 15.364 1.00 98.44 73 ILE A C 1
ATOM 523 O O . ILE A 1 73 ? -3.986 6.439 16.546 1.00 98.44 73 ILE A O 1
ATOM 527 N N . GLU A 1 74 ? -3.322 7.137 14.516 1.00 98.56 74 GLU A N 1
ATOM 528 C CA . GLU A 1 74 ? -3.092 8.526 14.939 1.00 98.56 74 GLU A CA 1
ATOM 529 C C . GLU A 1 74 ? -4.374 9.204 15.426 1.00 98.56 74 GLU A C 1
ATOM 531 O O . GLU A 1 74 ? -4.368 9.856 16.468 1.00 98.56 74 GLU A O 1
ATOM 536 N N . TYR A 1 75 ? -5.496 8.977 14.743 1.00 98.31 75 TYR A N 1
ATOM 537 C CA . TYR A 1 75 ? -6.794 9.453 15.212 1.00 98.31 75 TYR A CA 1
ATOM 538 C C . TYR A 1 75 ? -7.155 8.889 16.598 1.00 98.31 75 TYR A C 1
ATOM 540 O O . TYR A 1 75 ? -7.517 9.644 17.494 1.00 98.31 75 TYR A O 1
ATOM 548 N N . ILE A 1 76 ? -7.001 7.579 16.823 1.00 97.69 76 ILE A N 1
ATOM 549 C CA . ILE A 1 76 ? -7.298 6.964 18.128 1.00 97.69 76 ILE A CA 1
ATOM 550 C C . ILE A 1 76 ? -6.400 7.542 19.232 1.00 97.69 76 ILE A C 1
ATOM 552 O O . ILE A 1 76 ? -6.865 7.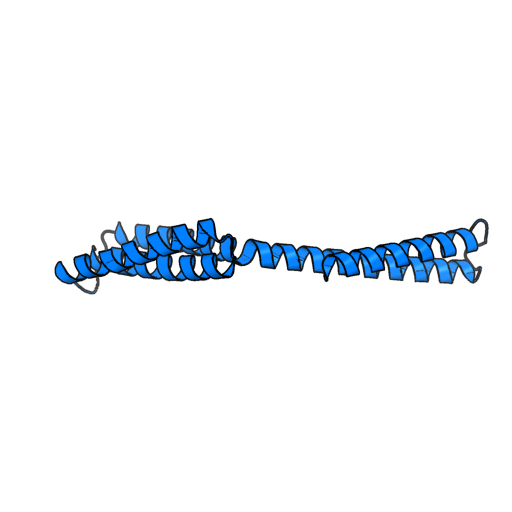745 20.350 1.00 97.69 76 ILE A O 1
ATOM 556 N N . LYS A 1 77 ? -5.129 7.850 18.944 1.00 98.25 77 LYS A N 1
ATOM 557 C CA . LYS A 1 77 ? -4.241 8.523 19.911 1.00 98.25 77 LYS A CA 1
ATOM 558 C C . LYS A 1 77 ? -4.750 9.917 20.292 1.00 98.25 77 LYS A C 1
ATOM 560 O O . LYS A 1 77 ? -4.666 10.296 21.461 1.00 98.25 77 LYS A O 1
ATOM 565 N N . GLN A 1 78 ? -5.283 10.669 19.330 1.00 97.25 78 GLN A N 1
ATOM 566 C CA . GLN A 1 78 ? -5.898 11.974 19.590 1.00 97.25 78 GLN A CA 1
ATOM 567 C C . GLN A 1 78 ? -7.150 11.826 20.462 1.00 97.25 78 GLN A C 1
ATOM 569 O O . GLN A 1 78 ? -7.246 12.489 21.492 1.00 97.25 78 GLN A O 1
ATOM 574 N N . GLU A 1 79 ? -8.045 10.893 20.127 1.00 95.62 79 GLU A N 1
ATOM 575 C CA . GLU A 1 79 ? -9.241 10.599 20.931 1.00 95.62 79 GLU A CA 1
ATOM 576 C C . GLU A 1 79 ? -8.887 10.160 22.357 1.00 95.62 79 GLU A C 1
ATOM 578 O O . GLU A 1 79 ? -9.518 10.595 23.314 1.00 95.62 79 GLU A O 1
ATOM 583 N N . LEU A 1 80 ? -7.837 9.352 22.535 1.00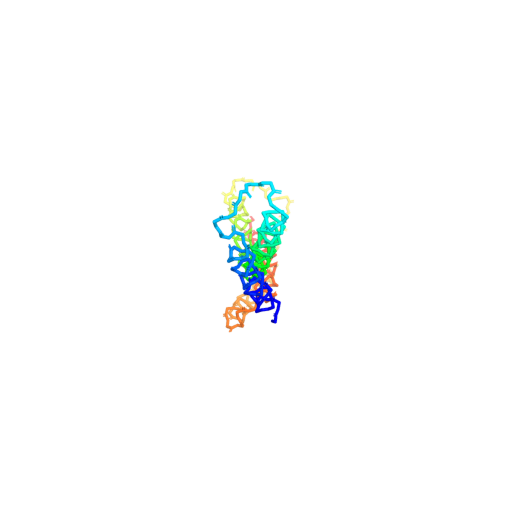 96.38 80 LEU A N 1
ATOM 584 C CA . LEU A 1 80 ? -7.351 8.964 23.863 1.00 96.38 80 LEU A CA 1
ATOM 585 C C . LEU A 1 80 ? -6.847 10.163 24.672 1.00 96.38 80 LEU A C 1
ATOM 587 O O . LEU A 1 80 ? -7.062 10.217 25.881 1.00 96.38 80 LEU A O 1
ATOM 591 N N . THR A 1 81 ? -6.214 11.136 24.016 1.00 96.50 81 THR A N 1
ATOM 592 C CA . THR A 1 81 ? -5.764 12.373 24.672 1.00 96.50 81 THR A CA 1
ATOM 593 C C . THR A 1 81 ? -6.961 13.196 25.152 1.00 96.50 81 THR A C 1
ATOM 595 O O . THR A 1 81 ? -6.962 13.677 26.284 1.00 96.50 81 THR A O 1
ATOM 598 N N . VAL A 1 82 ? -8.010 13.307 24.327 1.00 93.81 82 VAL A N 1
ATOM 599 C CA . VAL A 1 82 ? -9.276 13.951 24.713 1.00 93.81 82 VAL A CA 1
ATOM 600 C C . VAL A 1 82 ? -9.941 13.179 25.845 1.00 93.81 82 VAL A C 1
ATOM 602 O O . VAL A 1 82 ? -10.348 13.775 26.834 1.00 93.81 82 VAL A O 1
ATOM 605 N N . PHE A 1 83 ? -10.001 11.851 25.765 1.00 94.25 83 PHE A N 1
ATOM 606 C CA . PHE A 1 83 ? -10.567 11.001 26.809 1.00 94.25 83 PHE A CA 1
ATOM 607 C C . PHE A 1 83 ? -9.891 11.215 28.171 1.00 94.25 83 PHE A C 1
ATOM 609 O O . PHE A 1 83 ? -10.571 11.340 29.186 1.00 94.25 83 PHE A O 1
ATOM 616 N N . GLN A 1 84 ? -8.564 11.342 28.187 1.00 94.88 84 GLN A N 1
ATOM 617 C CA . GLN A 1 84 ? -7.760 11.549 29.396 1.00 94.88 84 GLN A CA 1
ATOM 618 C C . GLN A 1 84 ? -7.762 12.993 29.922 1.00 94.88 84 GLN A C 1
ATOM 620 O O . GLN A 1 84 ? -7.219 13.248 30.997 1.00 94.88 84 GLN A O 1
ATOM 625 N N . SER A 1 85 ? -8.337 13.948 29.188 1.00 95.31 85 SER A N 1
ATOM 626 C CA . SER A 1 85 ? -8.421 15.339 29.637 1.00 95.31 85 SER A CA 1
ATOM 627 C C . SER A 1 85 ? -9.395 15.501 30.815 1.00 95.31 85 SER A C 1
ATOM 629 O O . SER A 1 85 ? -10.338 14.726 30.974 1.00 95.31 85 SER A O 1
ATOM 631 N N . ASN A 1 86 ? -9.231 16.573 31.595 1.00 91.50 86 ASN A N 1
ATOM 632 C CA . ASN A 1 86 ? -10.173 16.956 32.660 1.00 91.50 86 ASN A CA 1
ATOM 633 C C . ASN A 1 86 ? -11.435 17.666 32.131 1.00 91.50 86 ASN A C 1
ATOM 635 O O . ASN A 1 86 ? -12.182 18.262 32.905 1.00 91.50 86 ASN A O 1
ATOM 639 N N . GLU A 1 87 ? -11.643 17.674 30.815 1.00 88.62 87 GLU A N 1
ATOM 640 C CA . GLU A 1 87 ? -12.801 18.310 30.202 1.00 88.62 87 GLU A CA 1
ATOM 641 C C . GLU A 1 87 ? -14.065 17.502 30.505 1.00 88.62 87 GLU A C 1
ATOM 643 O O . GLU A 1 87 ? -14.088 16.281 30.339 1.00 88.62 87 GLU A O 1
ATOM 648 N N . VAL A 1 88 ? -15.107 18.188 30.975 1.00 85.06 88 VAL A N 1
ATOM 649 C CA . VAL A 1 88 ? -16.398 17.561 31.261 1.00 85.06 88 VAL A CA 1
ATOM 650 C C . VAL A 1 88 ? -17.089 17.268 29.926 1.00 85.06 88 VAL A C 1
ATOM 652 O O . VAL A 1 88 ? -17.241 18.196 29.130 1.00 85.06 88 VAL A O 1
ATOM 655 N N . PRO A 1 89 ? -17.518 16.021 29.664 1.00 86.00 89 PRO A N 1
ATOM 656 C CA . PRO A 1 89 ? -18.261 15.695 28.454 1.00 86.00 89 PRO A CA 1
ATOM 657 C C . PRO A 1 89 ? -19.514 16.567 28.315 1.00 86.00 89 PRO A C 1
ATOM 659 O O . PRO A 1 89 ? -20.255 16.759 29.279 1.00 86.00 89 PRO A O 1
ATOM 662 N N . GLU A 1 90 ? -19.807 17.043 27.102 1.00 83.38 90 GLU A N 1
ATOM 663 C CA . GLU A 1 90 ? -21.047 17.791 26.835 1.00 83.38 90 GLU A CA 1
ATOM 664 C C . GLU A 1 90 ? -22.310 16.945 27.059 1.00 83.38 90 GLU A C 1
ATOM 666 O O . GLU A 1 90 ? -23.402 17.477 27.268 1.00 83.38 90 GLU A O 1
ATOM 671 N N . LYS A 1 91 ? -22.176 15.617 26.975 1.00 83.69 91 LYS A N 1
ATOM 672 C CA . LYS A 1 91 ? -23.267 14.654 27.112 1.00 83.69 91 LYS A CA 1
ATOM 673 C C . LYS A 1 91 ? -22.844 13.528 28.032 1.00 83.69 91 LYS A C 1
ATOM 675 O O . LYS A 1 91 ? -21.726 13.041 27.937 1.00 83.69 91 LYS A O 1
ATOM 680 N N . THR A 1 92 ? -23.776 13.093 28.866 1.00 84.88 92 THR A N 1
ATOM 681 C CA . THR A 1 92 ? -23.619 11.896 29.684 1.00 84.88 92 THR A CA 1
ATOM 682 C C . THR A 1 92 ? -24.253 10.702 28.982 1.00 84.88 92 THR A C 1
ATOM 684 O O . THR A 1 92 ? -25.316 10.809 28.366 1.00 84.88 92 THR A O 1
ATOM 687 N N . SER A 1 93 ? -23.596 9.555 29.084 1.00 87.94 93 SER A N 1
ATOM 688 C CA . SER A 1 93 ? -24.059 8.268 28.565 1.00 87.94 93 SER A CA 1
ATOM 689 C C . SER A 1 93 ? -24.500 7.357 29.707 1.00 87.94 93 SER A C 1
ATOM 691 O O . SER A 1 93 ? -23.956 7.385 30.811 1.00 87.94 93 SER A O 1
ATOM 693 N N . SER A 1 94 ? -25.512 6.531 29.442 1.00 92.19 94 SER A N 1
ATOM 694 C CA . SER A 1 94 ? -25.936 5.498 30.398 1.00 92.19 94 SER A CA 1
ATOM 695 C C . SER A 1 94 ? -24.947 4.323 30.414 1.00 92.19 94 SER A C 1
ATOM 697 O O . SER A 1 94 ? -24.381 4.001 29.365 1.00 92.19 94 SER A O 1
ATOM 699 N N . PRO A 1 95 ? -24.774 3.606 31.538 1.00 90.50 95 PRO A N 1
ATOM 700 C CA . PRO A 1 95 ? -23.967 2.383 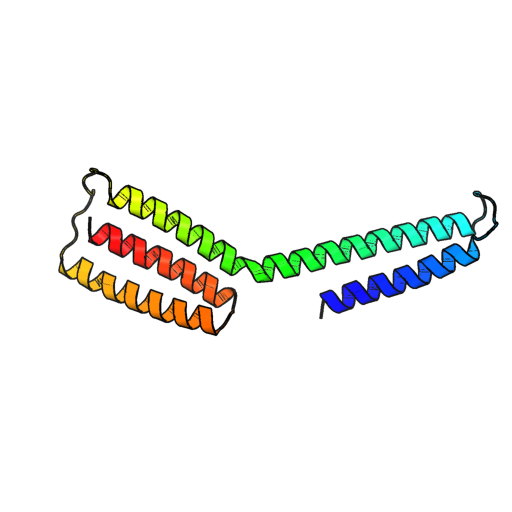31.563 1.00 90.50 95 PRO A CA 1
ATOM 701 C C . PRO A 1 95 ? -24.412 1.343 30.519 1.00 90.50 95 PRO A C 1
ATOM 703 O O . PRO A 1 95 ? -23.584 0.662 29.913 1.00 90.50 95 PRO A O 1
ATOM 706 N N . GLU A 1 96 ? -25.717 1.247 30.245 1.00 92.06 96 GLU A N 1
ATOM 707 C CA . GLU A 1 96 ? -26.281 0.378 29.206 1.00 92.06 96 GLU A CA 1
ATOM 708 C C . GLU A 1 96 ? -25.812 0.769 27.796 1.00 92.06 96 GLU A C 1
ATOM 710 O O . GLU A 1 96 ? -25.701 -0.078 26.905 1.00 92.06 96 GLU A O 1
ATOM 715 N N . GLU A 1 97 ? -25.532 2.051 27.568 1.00 88.31 97 GLU A N 1
ATOM 716 C CA . GLU A 1 97 ? -24.963 2.556 26.323 1.00 88.31 97 GLU A CA 1
ATOM 717 C C . GLU A 1 97 ? -23.488 2.182 26.178 1.00 88.31 97 GLU A C 1
ATOM 719 O O . GLU A 1 97 ? -23.111 1.672 25.122 1.00 88.31 97 GLU A O 1
ATOM 724 N N . SER A 1 98 ? -22.689 2.287 27.244 1.00 88.69 98 SER A N 1
ATOM 725 C CA . SER A 1 98 ? -21.300 1.804 27.253 1.00 88.69 98 SER A CA 1
ATOM 726 C C . SER A 1 98 ? -21.233 0.289 26.996 1.00 88.69 98 SER A C 1
ATOM 728 O O . SER A 1 98 ? -20.422 -0.180 26.194 1.00 88.69 98 SER A O 1
ATOM 730 N N . ILE A 1 99 ? -22.151 -0.492 27.584 1.00 92.31 99 ILE A N 1
ATOM 731 C CA . ILE A 1 99 ? -22.278 -1.933 27.299 1.00 92.31 99 ILE A CA 1
ATOM 732 C C . ILE A 1 99 ? -22.619 -2.160 25.820 1.00 92.31 99 ILE A C 1
ATOM 734 O O . ILE A 1 99 ? -22.010 -3.014 25.174 1.00 92.31 99 ILE A O 1
ATOM 738 N N . ARG A 1 100 ? -23.529 -1.380 25.221 1.00 91.88 100 ARG A N 1
ATOM 739 C CA . ARG A 1 100 ? -23.814 -1.500 23.779 1.00 91.88 100 ARG A CA 1
ATOM 740 C C . ARG A 1 100 ? -22.576 -1.257 22.911 1.00 91.88 100 ARG A C 1
ATOM 742 O O . ARG A 1 100 ? -22.414 -1.969 21.917 1.00 91.88 100 ARG A O 1
ATOM 749 N N . MET A 1 101 ? -21.688 -0.337 23.291 1.00 93.00 101 MET A N 1
ATOM 750 C CA . MET A 1 101 ? -20.472 -0.044 22.518 1.00 93.00 101 MET A CA 1
ATOM 751 C C . MET A 1 101 ? -19.459 -1.193 22.513 1.00 93.00 101 MET A C 1
ATOM 753 O O . MET A 1 101 ? -18.803 -1.414 21.490 1.00 93.00 101 MET A O 1
ATOM 757 N N . THR A 1 102 ? -19.401 -2.027 23.562 1.00 92.12 102 THR A N 1
ATOM 758 C CA . THR A 1 102 ? -18.523 -3.218 23.542 1.00 92.12 102 THR A CA 1
ATOM 759 C C . THR A 1 102 ? -18.837 -4.195 22.406 1.00 92.12 102 THR A C 1
ATOM 761 O O . THR A 1 102 ? -17.914 -4.799 21.857 1.00 92.12 102 THR A O 1
ATOM 764 N N . LYS A 1 103 ? -20.096 -4.284 21.949 1.00 93.75 103 LYS A N 1
ATOM 765 C CA . LYS A 1 103 ? -20.451 -5.068 20.750 1.00 93.75 103 LYS A CA 1
ATOM 766 C C . LYS A 1 103 ? -19.759 -4.532 19.493 1.00 93.75 103 LYS A C 1
ATOM 768 O O . LYS A 1 103 ? -19.303 -5.318 18.661 1.00 93.75 103 LYS A O 1
ATOM 773 N N . GLY A 1 104 ? -19.661 -3.207 19.362 1.00 94.38 104 GLY A N 1
ATOM 774 C CA . GLY A 1 104 ? -18.939 -2.547 18.274 1.00 94.38 104 GLY A CA 1
ATOM 775 C C . GLY A 1 104 ? -17.457 -2.922 18.267 1.00 94.38 104 GLY A C 1
ATOM 776 O O . GLY A 1 104 ? -16.924 -3.286 17.219 1.00 94.38 104 GLY A O 1
ATOM 777 N N . ILE A 1 105 ? -16.824 -2.942 19.444 1.00 96.94 105 ILE A N 1
ATOM 778 C CA . ILE A 1 105 ? -15.432 -3.384 19.613 1.00 96.94 105 ILE A CA 1
ATOM 779 C C . ILE A 1 105 ? -15.263 -4.854 19.216 1.00 96.94 105 ILE A C 1
ATOM 781 O O . ILE A 1 105 ? -14.362 -5.174 18.447 1.00 96.94 105 ILE A O 1
ATOM 785 N N . THR A 1 106 ? -16.150 -5.755 19.656 1.00 97.38 106 THR A N 1
ATOM 786 C CA . THR A 1 106 ? -16.091 -7.176 19.260 1.00 97.38 106 THR A CA 1
ATOM 787 C C . THR A 1 106 ? -16.143 -7.347 17.740 1.00 97.38 106 THR A C 1
ATOM 789 O O . THR A 1 106 ? -15.354 -8.106 17.173 1.00 97.38 106 THR A O 1
ATOM 792 N N . MET A 1 107 ? -17.036 -6.616 17.064 1.00 96.56 107 MET A N 1
ATOM 793 C CA . MET A 1 107 ? -17.141 -6.646 15.603 1.00 96.56 107 MET A CA 1
ATOM 794 C C . MET A 1 107 ? -15.889 -6.078 14.922 1.00 96.56 107 MET A C 1
ATOM 796 O O . MET A 1 107 ? -15.409 -6.669 13.953 1.00 96.56 107 MET A O 1
ATOM 800 N N . ALA A 1 108 ? -15.346 -4.966 15.425 1.00 97.38 108 ALA A N 1
ATOM 801 C CA . ALA A 1 108 ? -14.117 -4.367 14.908 1.00 97.38 108 ALA A CA 1
ATOM 802 C C . ALA A 1 108 ? -12.924 -5.328 15.032 1.00 97.38 108 ALA A C 1
ATOM 804 O O . ALA A 1 108 ? -12.202 -5.534 14.057 1.00 97.38 108 ALA A O 1
ATOM 805 N N . THR A 1 109 ? -12.774 -5.993 16.180 1.00 97.94 109 THR A N 1
ATOM 806 C CA . THR A 1 109 ? -11.724 -6.993 16.419 1.00 97.94 109 THR A CA 1
ATOM 807 C C . THR A 1 109 ? -11.847 -8.184 15.473 1.00 97.94 109 THR A C 1
ATOM 809 O O . THR A 1 109 ? -10.867 -8.562 14.833 1.00 97.94 109 THR A O 1
ATOM 812 N N . ALA A 1 110 ? -13.048 -8.754 15.323 1.00 98.06 110 ALA A N 1
ATOM 813 C CA . ALA A 1 110 ? -13.271 -9.868 14.400 1.00 98.06 110 ALA A CA 1
ATOM 814 C C . ALA A 1 110 ? -12.922 -9.484 12.952 1.00 98.06 110 ALA A C 1
ATOM 816 O O . ALA A 1 110 ? -12.273 -10.249 12.235 1.00 98.06 110 ALA A O 1
ATOM 817 N N . LYS A 1 111 ? -13.298 -8.268 12.535 1.00 97.38 111 LYS A N 1
ATOM 818 C CA . LYS A 1 111 ? -12.983 -7.753 11.200 1.00 97.38 111 LYS A CA 1
ATOM 819 C C . LYS A 1 111 ? -11.486 -7.507 11.013 1.00 97.38 111 LYS A C 1
ATOM 821 O O . LYS A 1 111 ? -10.967 -7.824 9.949 1.00 97.38 111 LYS A O 1
ATOM 826 N N . ALA A 1 112 ? -10.787 -7.030 12.042 1.00 98.00 112 ALA A N 1
ATOM 827 C CA . ALA A 1 112 ? -9.341 -6.840 12.000 1.00 98.00 112 ALA A CA 1
ATOM 828 C C . ALA A 1 112 ? -8.583 -8.155 11.793 1.00 98.00 112 ALA A C 1
ATOM 830 O O . ALA A 1 112 ? -7.689 -8.216 10.950 1.00 98.00 112 ALA A O 1
ATOM 831 N N . VAL A 1 113 ? -8.988 -9.226 12.485 1.00 98.38 113 VAL A N 1
ATOM 832 C CA . VAL A 1 113 ? -8.423 -10.570 12.274 1.00 98.38 113 VAL A CA 1
ATOM 833 C C . VAL A 1 113 ? -8.690 -11.052 10.846 1.00 98.38 113 VAL A C 1
ATOM 835 O O . VAL A 1 113 ? -7.777 -11.521 10.168 1.00 98.38 113 VAL A O 1
ATOM 838 N N . ALA A 1 114 ? -9.923 -10.896 10.355 1.00 97.94 114 ALA A N 1
ATOM 839 C CA . ALA A 1 114 ? -10.277 -11.285 8.991 1.00 97.94 114 ALA A CA 1
ATOM 840 C C . ALA A 1 114 ? -9.480 -10.500 7.932 1.00 97.94 114 ALA A C 1
ATOM 842 O O . ALA A 1 114 ? -8.958 -11.098 6.990 1.00 97.94 114 ALA A O 1
ATOM 843 N N . ALA A 1 115 ? -9.327 -9.184 8.106 1.00 98.00 115 ALA A N 1
ATOM 844 C CA . ALA A 1 115 ? -8.534 -8.342 7.218 1.00 98.00 115 ALA A CA 1
ATOM 845 C C . ALA A 1 115 ? -7.057 -8.759 7.213 1.00 98.00 115 ALA A C 1
ATOM 847 O O . ALA A 1 115 ? -6.484 -8.910 6.134 1.00 98.00 115 ALA A O 1
ATOM 848 N N . GLY A 1 116 ? -6.482 -9.038 8.389 1.00 97.12 116 GLY A N 1
ATOM 849 C CA . GLY A 1 116 ? -5.120 -9.560 8.524 1.00 97.12 116 GLY A CA 1
ATOM 850 C C . GLY A 1 116 ? -4.913 -10.890 7.795 1.00 97.12 116 GLY A C 1
ATOM 851 O O . GLY A 1 116 ? -3.913 -11.055 7.107 1.00 97.12 116 GLY A O 1
ATOM 852 N N . ASN A 1 117 ? -5.889 -11.799 7.859 1.00 98.06 117 ASN A N 1
ATOM 853 C CA . ASN A 1 117 ? -5.833 -13.076 7.140 1.00 98.06 117 ASN A CA 1
ATOM 854 C C . ASN A 1 117 ? -6.014 -12.923 5.621 1.00 98.06 1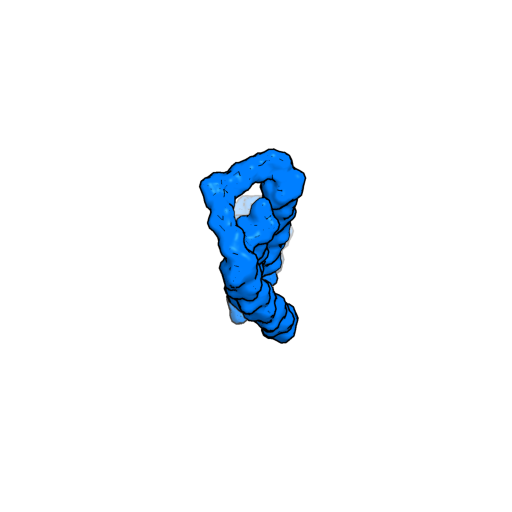17 ASN A C 1
ATOM 856 O O . ASN A 1 117 ? -5.457 -13.696 4.847 1.00 98.06 117 ASN A O 1
ATOM 860 N N . SER A 1 118 ? -6.819 -11.952 5.183 1.00 97.44 118 SER A N 1
ATOM 861 C CA . SER A 1 118 ? -7.105 -11.731 3.760 1.00 97.44 118 SER A CA 1
ATOM 862 C C . SER A 1 118 ? -5.955 -11.055 3.006 1.00 97.44 118 SER A C 1
ATOM 864 O O . SER A 1 118 ? -5.846 -11.215 1.789 1.00 97.44 118 SER A O 1
ATOM 866 N N . CYS A 1 119 ? -5.153 -10.241 3.706 1.00 95.50 119 CYS A N 1
ATOM 867 C CA . CYS A 1 119 ? -4.173 -9.310 3.139 1.00 95.50 119 CYS A CA 1
ATOM 868 C C . CYS A 1 119 ? -4.738 -8.374 2.047 1.00 95.50 119 CYS A C 1
ATOM 870 O O . CYS A 1 119 ? -3.981 -7.801 1.258 1.00 95.50 119 CYS A O 1
ATOM 872 N N . ARG A 1 120 ? -6.065 -8.200 1.971 1.00 98.06 120 ARG A N 1
ATOM 873 C CA . ARG A 1 120 ? -6.717 -7.335 0.984 1.00 98.06 120 ARG A CA 1
ATOM 874 C C . ARG A 1 120 ? -6.758 -5.905 1.494 1.00 98.06 120 ARG A C 1
ATOM 876 O O . ARG A 1 120 ? -7.290 -5.634 2.565 1.00 98.06 120 ARG A O 1
ATOM 883 N N . GLN A 1 121 ? -6.267 -4.973 0.684 1.00 98.25 121 GLN A N 1
ATOM 884 C CA . GLN A 1 121 ? -6.230 -3.554 1.047 1.00 98.25 121 GLN A CA 1
ATOM 885 C C . GLN A 1 121 ? -7.630 -2.987 1.330 1.00 98.25 121 GLN A C 1
ATOM 887 O O . GLN A 1 121 ? -7.788 -2.228 2.278 1.00 98.25 121 GLN A O 1
ATOM 892 N N . GLU A 1 122 ? -8.654 -3.413 0.584 1.00 98.12 122 GLU A N 1
ATOM 893 C CA . GLU A 1 122 ? -10.057 -3.046 0.840 1.00 98.12 122 GLU A CA 1
ATOM 894 C C . GLU A 1 122 ? -10.542 -3.494 2.226 1.00 98.12 122 GLU A C 1
ATOM 896 O O . GLU A 1 122 ? -11.165 -2.720 2.953 1.00 98.12 122 GLU A O 1
ATOM 901 N N . ASP A 1 123 ? -10.202 -4.719 2.636 1.00 98.19 123 ASP A N 1
ATOM 902 C CA . ASP A 1 123 ? -10.595 -5.257 3.941 1.00 98.19 123 ASP A CA 1
ATOM 903 C C . ASP A 1 123 ? -9.869 -4.517 5.076 1.00 98.19 123 ASP A C 1
ATOM 905 O O . ASP A 1 123 ? -10.462 -4.239 6.125 1.00 98.19 123 ASP A O 1
ATOM 909 N N . VAL A 1 124 ? -8.612 -4.115 4.848 1.00 98.50 124 VAL A N 1
ATOM 910 C CA . VAL A 1 124 ? -7.844 -3.268 5.774 1.00 98.50 124 VAL A CA 1
ATOM 911 C C . VAL A 1 124 ? -8.470 -1.874 5.893 1.00 98.50 124 VAL A C 1
ATOM 913 O O . VAL A 1 124 ? -8.678 -1.412 7.013 1.00 98.50 124 VAL A O 1
ATOM 916 N N . ILE A 1 125 ? -8.857 -1.224 4.788 1.00 98.56 125 ILE A N 1
ATOM 917 C CA . ILE A 1 125 ? -9.557 0.079 4.814 1.00 98.56 125 ILE A CA 1
ATOM 918 C C . ILE A 1 125 ? -10.890 -0.043 5.561 1.00 98.56 125 ILE A C 1
ATOM 920 O O . ILE A 1 125 ? -11.219 0.770 6.429 1.00 98.56 125 ILE A O 1
ATOM 924 N N . ALA A 1 126 ? -11.667 -1.078 5.246 1.00 98.25 126 ALA A N 1
ATOM 925 C CA . ALA A 1 126 ? -12.967 -1.309 5.855 1.00 98.25 126 ALA A CA 1
ATOM 926 C C . ALA A 1 126 ? -12.862 -1.638 7.353 1.00 98.25 126 ALA A C 1
ATOM 928 O O . ALA A 1 126 ? -13.811 -1.388 8.102 1.00 98.25 126 ALA A O 1
ATOM 929 N N . THR A 1 127 ? -11.738 -2.211 7.785 1.00 98.38 127 THR A N 1
ATOM 930 C CA . THR A 1 127 ? -11.388 -2.403 9.196 1.00 98.38 127 THR A CA 1
ATOM 931 C C . THR A 1 127 ? -10.988 -1.085 9.836 1.00 98.38 127 THR A C 1
ATOM 933 O O . THR A 1 127 ? -11.556 -0.731 10.859 1.00 98.38 127 THR A O 1
ATOM 936 N N . ALA A 1 128 ? -10.080 -0.327 9.218 1.00 98.50 128 ALA A N 1
ATOM 937 C CA . ALA A 1 128 ? -9.612 0.964 9.709 1.00 98.50 128 ALA A CA 1
ATOM 938 C C . ALA A 1 128 ? -10.790 1.912 10.011 1.00 98.50 128 ALA A C 1
ATOM 940 O O . ALA A 1 128 ? -10.915 2.432 11.117 1.00 98.50 128 ALA A O 1
ATOM 941 N N . ASN A 1 129 ? -11.737 2.041 9.079 1.00 98.06 129 ASN A N 1
ATOM 942 C CA . ASN A 1 129 ? -12.923 2.878 9.273 1.00 98.06 129 ASN A CA 1
ATOM 943 C C . ASN A 1 129 ? -13.854 2.370 10.386 1.00 98.06 129 ASN A C 1
ATOM 945 O O . ASN A 1 129 ? -14.389 3.176 11.148 1.00 98.06 129 ASN A O 1
ATOM 949 N N . LEU A 1 130 ? -14.044 1.049 10.497 1.00 97.94 130 LEU A N 1
ATOM 950 C CA . LEU A 1 130 ? -14.871 0.461 11.552 1.00 97.94 130 LEU A CA 1
ATOM 951 C C . LEU A 1 130 ? -14.229 0.648 12.931 1.00 97.94 130 LEU A C 1
ATOM 953 O O . LEU A 1 130 ? -14.911 1.071 13.860 1.00 97.94 130 LEU A O 1
ATOM 957 N N . SER A 1 131 ? -12.928 0.375 13.051 1.00 98.12 131 SER A N 1
ATOM 958 C CA . SER A 1 131 ? -12.163 0.544 14.286 1.00 98.12 131 SER A CA 1
ATOM 959 C C . SER A 1 131 ? -12.153 1.998 14.740 1.00 98.12 131 SER A C 1
ATOM 961 O O . SER A 1 131 ? -12.370 2.253 15.920 1.00 98.12 131 SER A O 1
ATOM 963 N N . ARG A 1 132 ? -11.985 2.949 13.808 1.00 97.88 132 ARG A N 1
ATOM 964 C CA . ARG A 1 132 ? -12.052 4.386 14.102 1.00 97.88 132 ARG A CA 1
ATOM 965 C C . ARG A 1 132 ? -13.344 4.743 14.834 1.00 97.88 132 ARG A C 1
ATOM 967 O O . ARG A 1 132 ? -13.301 5.330 15.909 1.00 97.88 132 ARG A O 1
ATOM 974 N N . LYS A 1 133 ? -14.481 4.345 14.257 1.00 96.94 133 LYS A N 1
ATOM 975 C CA . LYS A 1 133 ? -15.803 4.618 14.820 1.00 96.94 133 LYS A CA 1
ATOM 976 C C . LYS A 1 133 ? -16.020 3.887 16.145 1.00 96.94 133 LYS A C 1
ATOM 978 O O . LYS A 1 133 ? -16.405 4.510 17.121 1.00 96.94 133 LYS A O 1
ATOM 983 N N . ALA A 1 134 ? -15.750 2.583 16.186 1.00 97.38 134 ALA A N 1
ATOM 984 C CA . ALA A 1 134 ? -16.010 1.769 17.370 1.00 97.38 134 ALA A CA 1
ATOM 985 C C . ALA A 1 134 ? -15.215 2.248 18.595 1.00 97.38 134 ALA A C 1
ATOM 987 O O . ALA A 1 134 ? -15.741 2.230 19.704 1.00 97.38 134 ALA A O 1
ATOM 988 N N . VAL A 1 135 ? -13.968 2.688 18.399 1.00 97.19 135 VAL A N 1
ATOM 989 C CA . VAL A 1 135 ? -13.140 3.219 19.488 1.00 97.19 135 VAL A CA 1
ATOM 990 C C . VAL A 1 135 ? -13.608 4.608 19.921 1.00 97.19 135 VAL A C 1
ATOM 992 O O . VAL A 1 135 ? -13.743 4.822 21.120 1.00 97.19 135 VAL A O 1
ATOM 995 N N . ALA A 1 136 ? -13.918 5.520 18.993 1.00 95.00 136 ALA A N 1
ATOM 996 C CA . ALA A 1 136 ? -14.444 6.847 19.342 1.00 95.00 136 ALA A CA 1
ATOM 997 C C . ALA A 1 136 ? -15.778 6.763 20.106 1.00 95.00 136 ALA A C 1
ATOM 999 O O . ALA A 1 136 ? -15.933 7.384 21.159 1.00 95.00 136 ALA A O 1
ATOM 1000 N N . ASP A 1 137 ? -16.709 5.933 19.623 1.00 93.81 137 ASP A N 1
ATOM 1001 C CA . ASP A 1 137 ? -18.001 5.699 20.276 1.00 93.81 137 ASP A CA 1
ATOM 1002 C C . ASP A 1 137 ? -17.799 5.120 21.693 1.00 93.81 137 ASP A C 1
ATOM 1004 O O . ASP A 1 137 ? -18.458 5.546 22.640 1.00 93.81 137 ASP A O 1
ATOM 1008 N N . MET A 1 138 ? -16.850 4.188 21.867 1.00 95.06 138 MET A N 1
ATOM 1009 C CA . MET A 1 138 ? -16.527 3.595 23.171 1.00 95.06 138 MET A CA 1
ATOM 1010 C C . MET A 1 138 ? -15.906 4.610 24.138 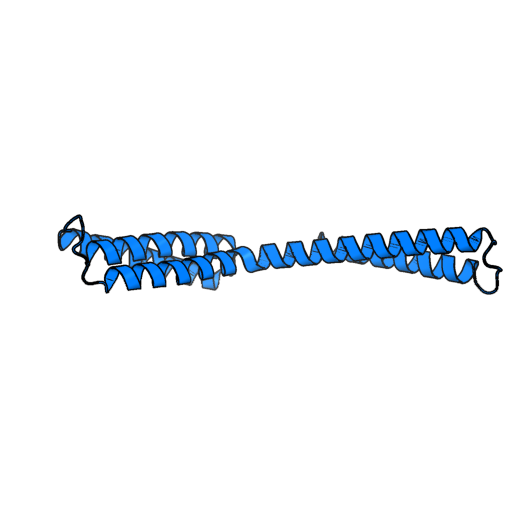1.00 95.06 138 MET A C 1
ATOM 1012 O O . MET A 1 138 ? -16.312 4.668 25.295 1.00 95.06 138 MET A O 1
ATOM 1016 N N . LEU A 1 139 ? -14.938 5.412 23.684 1.00 93.44 139 LEU A N 1
ATOM 1017 C CA . LEU A 1 139 ? -14.294 6.430 24.519 1.00 93.44 139 LEU A CA 1
ATOM 1018 C C . LEU A 1 139 ? -15.297 7.504 24.943 1.00 93.44 139 LEU A C 1
ATOM 1020 O O . LEU A 1 139 ? -15.345 7.854 26.117 1.00 93.44 139 LEU A O 1
ATOM 1024 N N . THR A 1 140 ? -16.148 7.957 24.021 1.00 91.06 140 THR A N 1
ATOM 1025 C CA . THR A 1 140 ? -17.213 8.925 24.317 1.00 91.06 140 THR A CA 1
ATOM 1026 C C . THR A 1 140 ? -18.199 8.364 25.336 1.00 91.06 140 THR A C 1
ATOM 1028 O O . THR A 1 140 ? -18.536 9.046 26.292 1.00 91.06 140 THR A O 1
ATOM 1031 N N . ALA A 1 141 ? -18.631 7.108 25.171 1.00 91.81 141 ALA A N 1
ATOM 1032 C CA . ALA A 1 141 ? -19.587 6.488 26.083 1.00 91.81 141 ALA A CA 1
ATOM 1033 C C . ALA A 1 141 ? -19.006 6.186 27.480 1.00 91.81 141 ALA A C 1
ATOM 1035 O O . ALA A 1 141 ? -19.773 5.915 28.408 1.00 91.81 141 ALA A O 1
ATOM 1036 N N . CYS A 1 142 ? -17.677 6.154 27.618 1.00 90.75 142 CYS A N 1
ATOM 1037 C CA . CYS A 1 142 ? -16.978 5.862 28.870 1.00 90.75 142 CYS A CA 1
ATOM 1038 C C . CYS A 1 142 ? -16.523 7.102 29.650 1.00 90.75 142 CYS A C 1
ATOM 1040 O O . CYS A 1 142 ? -16.204 6.946 30.828 1.00 90.75 142 CYS A O 1
ATOM 1042 N N . LYS A 1 143 ? -16.405 8.264 29.000 1.00 87.69 143 LYS A N 1
ATOM 1043 C CA . LYS A 1 143 ? -15.951 9.511 29.631 1.00 87.69 143 LYS A CA 1
ATOM 1044 C C . LYS A 1 143 ? -17.104 10.160 30.388 1.00 87.69 143 LYS A C 1
ATOM 1046 O O . LYS A 1 143 ? -16.835 10.707 31.478 1.00 87.69 143 LYS A O 1
#

Secondary structure (DSSP, 8-state):
-HHHHHHHHHHHHHHHHHHHHHHHTT--TTSHHHHHHHHHHHHHHHHHHHHHHHHHHHHHHHHHHHHHHHHHHHHHHHHHHHHTSSPPPSS---HHHHHHHHHHHHHHHHHHHHHHHH--HHHHHHHHHHHHHHHHHHHHHH-

Radius of gyration: 28.03 Å; chains: 1; bounding box: 58×31×73 Å